Protein AF-A0A963PTK5-F1 (afdb_monomer_lite)

Structure (mmCIF, N/CA/C/O backbone):
data_AF-A0A963PTK5-F1
#
_entry.id   AF-A0A963PTK5-F1
#
loop_
_atom_site.group_PDB
_atom_site.id
_atom_site.type_symbol
_atom_site.label_atom_id
_atom_site.label_alt_id
_atom_site.label_comp_id
_atom_site.label_asym_id
_atom_site.label_entity_id
_atom_site.label_seq_id
_atom_site.pdbx_PDB_ins_code
_atom_site.Cartn_x
_atom_site.Cartn_y
_atom_site.Cartn_z
_atom_site.occupancy
_atom_site.B_iso_or_equiv
_atom_site.auth_seq_id
_atom_site.auth_comp_id
_atom_site.auth_asym_id
_atom_site.auth_atom_id
_atom_site.pdbx_PDB_model_num
ATOM 1 N N . MET A 1 1 ? 15.820 -12.459 -51.150 1.00 39.84 1 MET A N 1
ATOM 2 C CA . MET A 1 1 ? 15.413 -11.124 -50.663 1.00 39.84 1 MET A CA 1
ATOM 3 C C . MET A 1 1 ? 14.041 -11.298 -50.039 1.00 39.84 1 MET A C 1
ATOM 5 O O . MET A 1 1 ? 13.042 -11.161 -50.729 1.00 39.84 1 MET A O 1
ATOM 9 N N . ASP A 1 2 ? 14.008 -11.722 -48.777 1.00 41.31 2 ASP A N 1
ATOM 10 C CA . ASP A 1 2 ? 12.765 -11.918 -48.030 1.00 41.31 2 ASP A CA 1
ATOM 11 C C . ASP A 1 2 ? 12.296 -10.575 -47.476 1.00 41.31 2 ASP A C 1
ATOM 13 O O . ASP A 1 2 ? 12.969 -9.945 -46.658 1.00 41.31 2 ASP A O 1
ATOM 17 N N . SER A 1 3 ? 11.158 -10.104 -47.978 1.00 46.72 3 SER A N 1
ATOM 18 C CA . SER A 1 3 ? 10.505 -8.888 -47.511 1.00 46.72 3 SER A CA 1
ATOM 19 C C . SER A 1 3 ? 9.918 -9.121 -46.119 1.00 46.72 3 SER A C 1
ATOM 21 O O . SER A 1 3 ? 8.890 -9.779 -45.964 1.00 46.72 3 SER A O 1
ATOM 23 N N . ALA A 1 4 ? 10.562 -8.553 -45.100 1.00 48.41 4 ALA A N 1
ATOM 24 C CA . ALA A 1 4 ? 10.026 -8.494 -43.748 1.00 48.41 4 ALA A CA 1
ATOM 25 C C . ALA A 1 4 ? 8.712 -7.691 -43.746 1.00 48.41 4 ALA A C 1
ATOM 27 O O . ALA A 1 4 ? 8.700 -6.486 -44.006 1.00 48.41 4 ALA A O 1
ATOM 28 N N . LYS A 1 5 ? 7.590 -8.367 -43.473 1.00 49.09 5 LYS A N 1
ATOM 29 C CA . LYS A 1 5 ? 6.300 -7.712 -43.225 1.00 49.09 5 LYS A CA 1
ATOM 30 C C . LYS A 1 5 ? 6.400 -6.848 -41.959 1.00 49.09 5 LYS A C 1
ATOM 32 O O . LYS A 1 5 ? 6.908 -7.335 -40.949 1.00 49.09 5 LYS A O 1
ATOM 37 N N . PRO A 1 6 ? 5.874 -5.612 -41.965 1.00 49.88 6 PRO A N 1
ATOM 38 C CA . PRO A 1 6 ? 5.815 -4.795 -40.763 1.00 49.88 6 PRO A CA 1
ATOM 39 C C . PRO A 1 6 ? 4.819 -5.414 -39.772 1.00 49.88 6 PRO A C 1
ATOM 41 O O . PRO A 1 6 ? 3.641 -5.595 -40.085 1.00 49.88 6 PRO A O 1
ATOM 44 N N . VAL A 1 7 ? 5.302 -5.759 -38.577 1.00 53.69 7 VAL A N 1
ATOM 45 C CA . VAL A 1 7 ? 4.462 -6.149 -37.439 1.00 53.69 7 VAL A CA 1
ATOM 46 C C . VAL A 1 7 ? 3.721 -4.897 -36.975 1.00 53.69 7 VAL A C 1
ATOM 48 O O . VAL A 1 7 ? 4.341 -3.920 -36.558 1.00 53.69 7 VAL A O 1
ATOM 51 N N . ALA A 1 8 ? 2.394 -4.897 -37.100 1.00 51.78 8 ALA A N 1
ATOM 52 C CA . ALA A 1 8 ? 1.565 -3.817 -36.580 1.00 51.78 8 ALA A CA 1
ATOM 53 C C . ALA A 1 8 ? 1.704 -3.748 -35.045 1.00 51.78 8 ALA A C 1
ATOM 55 O O . ALA A 1 8 ? 1.752 -4.804 -34.407 1.00 51.78 8 ALA A O 1
ATOM 56 N N . PRO A 1 9 ? 1.738 -2.549 -34.433 1.00 51.28 9 PRO A N 1
ATOM 57 C CA . PRO A 1 9 ? 1.773 -2.433 -32.982 1.00 51.28 9 PRO A CA 1
ATOM 58 C C . PRO A 1 9 ? 0.504 -3.066 -32.402 1.00 51.28 9 PRO A C 1
ATOM 60 O O . PRO A 1 9 ? -0.616 -2.670 -32.742 1.00 51.28 9 PRO A O 1
ATOM 63 N N . SER A 1 10 ? 0.673 -4.075 -31.546 1.00 54.59 10 SER A N 1
ATOM 64 C CA . SER A 1 10 ? -0.423 -4.654 -30.778 1.00 54.59 10 SER A CA 1
ATOM 65 C C . SER A 1 10 ? -1.022 -3.552 -29.911 1.00 54.59 10 SER A C 1
ATOM 67 O O . SER A 1 10 ? -0.361 -3.047 -29.008 1.00 54.59 10 SER A O 1
ATOM 69 N N . LYS A 1 11 ? -2.264 -3.147 -30.193 1.00 48.88 11 LYS A N 1
ATOM 70 C CA . LYS A 1 11 ? -3.010 -2.252 -29.307 1.00 48.88 11 LYS A CA 1
ATOM 71 C C . LYS A 1 11 ? -3.183 -2.968 -27.971 1.00 48.88 11 LYS A C 1
ATOM 73 O O . LYS A 1 11 ? -4.008 -3.877 -27.878 1.00 48.88 11 LYS A O 1
ATOM 78 N N . SER A 1 12 ? -2.401 -2.586 -26.964 1.00 57.53 12 SER A N 1
ATOM 79 C CA . SER A 1 12 ? -2.606 -3.057 -25.598 1.00 57.53 12 SER A CA 1
ATOM 80 C C . SER A 1 12 ? -4.054 -2.727 -25.216 1.00 57.53 12 SER A C 1
ATOM 82 O O . SER A 1 12 ? -4.488 -1.587 -25.419 1.00 57.53 12 SER A O 1
ATOM 84 N N . PRO A 1 13 ? -4.855 -3.709 -24.764 1.00 58.84 13 PRO A N 1
ATOM 85 C CA . PRO A 1 13 ? -6.244 -3.455 -24.418 1.00 58.84 13 PRO A CA 1
ATOM 86 C C . PRO A 1 13 ? -6.271 -2.389 -23.326 1.00 58.84 13 PRO A C 1
ATOM 88 O O . PRO A 1 13 ? -5.589 -2.522 -22.312 1.00 58.84 13 PRO A O 1
ATOM 91 N N . PHE A 1 14 ? -7.028 -1.318 -23.551 1.00 59.00 14 PHE A N 1
ATOM 92 C CA . PHE A 1 14 ? -7.229 -0.268 -22.562 1.00 59.00 14 PHE A CA 1
ATOM 93 C C . PHE A 1 14 ? -7.896 -0.887 -21.328 1.00 59.00 14 PHE A C 1
ATOM 95 O O . PHE A 1 14 ? -9.066 -1.271 -21.367 1.00 59.00 14 PHE A O 1
ATOM 102 N N . ARG A 1 15 ? -7.122 -1.064 -20.255 1.00 65.25 15 ARG A N 1
ATOM 103 C CA . ARG A 1 15 ? -7.578 -1.673 -19.004 1.00 65.25 15 ARG A CA 1
ATOM 104 C C . ARG A 1 15 ? -7.971 -0.568 -18.041 1.00 65.25 15 ARG A C 1
ATOM 106 O O . ARG A 1 15 ? -7.119 0.095 -17.464 1.00 65.25 15 ARG A O 1
ATOM 113 N N . LEU A 1 16 ? -9.276 -0.360 -17.894 1.00 72.69 16 LEU A N 1
ATOM 114 C CA . LEU A 1 16 ? -9.812 0.575 -16.911 1.00 72.69 16 LEU A CA 1
ATOM 115 C C . LEU A 1 16 ? -9.586 0.017 -15.498 1.00 72.69 16 LEU A C 1
ATOM 117 O O . LEU A 1 16 ? -9.914 -1.152 -15.268 1.00 72.69 16 LEU A O 1
ATOM 121 N N . PRO A 1 17 ? -9.038 0.801 -14.556 1.00 73.69 17 PRO A N 1
ATOM 122 C CA . PRO A 1 17 ? -9.008 0.422 -13.149 1.00 73.69 17 PRO A CA 1
ATOM 123 C C . PRO A 1 17 ? -10.421 0.148 -12.623 1.00 73.69 17 PRO A C 1
ATOM 125 O O . PRO A 1 17 ? -11.379 0.829 -12.996 1.00 73.69 17 PRO A O 1
ATOM 128 N N . VAL A 1 18 ? -10.557 -0.843 -11.744 1.00 79.88 18 VAL A N 1
ATOM 129 C CA . VAL A 1 18 ? -11.827 -1.160 -11.087 1.00 79.88 18 VAL A CA 1
ATOM 130 C C . VAL A 1 18 ? -11.925 -0.324 -9.821 1.00 79.88 18 VAL A C 1
ATOM 132 O O . VAL A 1 18 ? -11.174 -0.541 -8.870 1.00 79.88 18 VAL A O 1
ATOM 135 N N . ALA A 1 19 ? -12.858 0.624 -9.815 1.00 83.38 19 ALA A N 1
ATOM 136 C CA . ALA A 1 19 ? -13.206 1.416 -8.647 1.00 83.38 19 ALA A CA 1
ATOM 137 C C . ALA A 1 19 ? -14.468 0.847 -7.992 1.00 83.38 19 ALA A C 1
ATOM 139 O O . ALA A 1 19 ? -15.485 0.654 -8.659 1.00 83.38 19 ALA A O 1
ATOM 140 N N . GLN A 1 20 ? -14.418 0.595 -6.686 1.00 82.75 20 GLN A N 1
ATOM 141 C CA . GLN A 1 20 ? -15.577 0.112 -5.940 1.00 82.75 20 GLN A CA 1
ATOM 142 C C . GLN A 1 20 ? -15.618 0.661 -4.514 1.00 82.75 20 GLN A C 1
ATOM 144 O O . GLN A 1 20 ? -14.590 0.903 -3.878 1.00 82.75 20 GLN A O 1
ATOM 149 N N . MET A 1 21 ? -16.838 0.828 -4.004 1.00 87.44 21 MET A N 1
ATOM 150 C CA . MET A 1 21 ? -17.089 1.092 -2.591 1.00 87.44 21 MET A CA 1
ATOM 151 C C . MET A 1 21 ? -17.211 -0.239 -1.862 1.00 87.44 21 MET A C 1
ATOM 153 O O . MET A 1 21 ? -18.143 -1.001 -2.106 1.00 87.44 21 MET A O 1
ATOM 157 N N . ARG A 1 22 ? -16.277 -0.515 -0.952 1.00 85.69 22 ARG A N 1
ATOM 158 C CA . ARG A 1 22 ? -16.269 -1.743 -0.159 1.00 85.69 22 ARG A CA 1
ATOM 159 C C . ARG A 1 22 ? -16.677 -1.468 1.275 1.00 85.69 22 ARG A C 1
ATOM 161 O O . ARG A 1 22 ? -16.139 -0.570 1.919 1.00 85.69 22 ARG A O 1
ATOM 168 N N . GLN A 1 23 ? -17.572 -2.295 1.798 1.00 89.81 23 GLN A N 1
ATOM 169 C CA . GLN A 1 23 ? -17.881 -2.314 3.218 1.00 89.81 23 GLN A CA 1
ATOM 170 C C . GLN A 1 23 ? -16.818 -3.132 3.970 1.00 89.81 23 GLN A C 1
ATOM 172 O O . GLN A 1 23 ? -16.673 -4.327 3.732 1.00 89.81 23 GLN A O 1
ATOM 177 N N . VAL A 1 24 ? -16.057 -2.487 4.858 1.00 91.62 24 VAL A N 1
ATOM 178 C CA . VAL A 1 24 ? -14.962 -3.125 5.618 1.00 91.62 24 VAL A CA 1
ATOM 179 C C . VAL A 1 24 ? -15.386 -3.611 7.007 1.00 91.62 24 VAL A C 1
ATOM 181 O O . VAL A 1 24 ? -14.691 -4.423 7.607 1.00 91.62 24 VAL A O 1
ATOM 184 N N . PHE A 1 25 ? -16.521 -3.134 7.525 1.00 94.00 25 PHE A N 1
ATOM 185 C CA . PHE A 1 25 ? -17.139 -3.630 8.757 1.00 94.00 25 PHE A CA 1
ATOM 186 C C . PHE A 1 25 ? -18.652 -3.368 8.758 1.00 94.00 25 PHE A C 1
ATOM 188 O O . PHE A 1 25 ? -19.165 -2.562 7.981 1.00 94.00 25 PHE A O 1
ATOM 195 N N . GLU A 1 26 ? -19.387 -4.013 9.661 1.00 96.56 26 GLU A N 1
ATOM 196 C CA . GLU A 1 26 ? -20.808 -3.734 9.893 1.00 96.56 26 GLU A CA 1
ATOM 197 C C . GLU A 1 26 ? -20.998 -2.727 11.042 1.00 96.56 26 GLU A C 1
ATOM 199 O O . GLU A 1 26 ? -20.653 -3.049 12.183 1.00 96.56 26 GLU A O 1
ATOM 204 N N . PRO A 1 27 ? -21.565 -1.525 10.799 1.00 96.69 27 PRO A N 1
ATOM 205 C CA . PRO A 1 27 ? -21.737 -0.508 11.843 1.00 96.69 27 PRO A CA 1
ATOM 206 C C . PRO A 1 27 ? -22.538 -1.002 13.044 1.00 96.69 27 PRO A C 1
ATOM 208 O O . PRO A 1 27 ? -22.182 -0.717 14.181 1.00 96.69 27 PRO A O 1
ATOM 211 N N . GLN A 1 28 ? -23.584 -1.797 12.801 1.00 96.75 28 GLN A N 1
ATOM 212 C CA . GLN A 1 28 ? -24.433 -2.331 13.866 1.00 96.75 28 GLN A CA 1
ATOM 213 C C . GLN A 1 28 ? -23.667 -3.284 14.788 1.00 96.75 28 GLN A C 1
ATOM 215 O O . GLN A 1 28 ? -23.875 -3.264 15.999 1.00 96.75 28 GLN A O 1
ATOM 220 N N . GLN A 1 29 ? -22.757 -4.096 14.242 1.00 97.06 29 GLN A N 1
ATOM 221 C CA . GLN A 1 29 ? -21.918 -4.971 15.060 1.00 97.06 29 GLN A CA 1
ATOM 222 C C . GLN A 1 29 ? -20.936 -4.164 15.914 1.00 97.06 29 GLN A C 1
ATOM 224 O O . GLN A 1 29 ? -20.725 -4.499 17.077 1.00 97.06 29 GLN A O 1
ATOM 229 N N . VAL A 1 30 ? -20.353 -3.097 15.358 1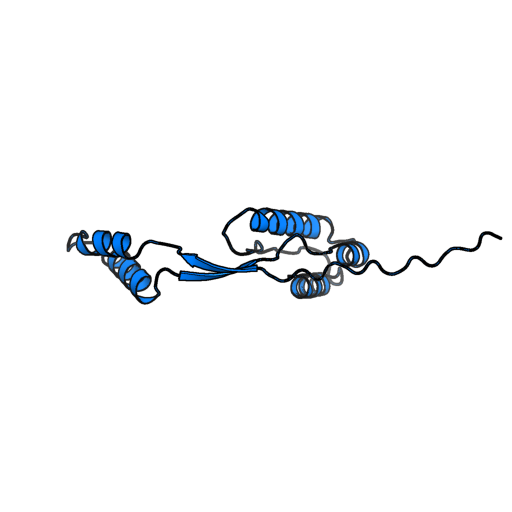.00 96.88 30 VAL A N 1
ATOM 230 C CA . VAL A 1 30 ? -19.434 -2.211 16.091 1.00 96.88 30 VAL A CA 1
ATOM 231 C C . VAL A 1 30 ? -20.172 -1.449 17.190 1.00 96.88 30 VAL A C 1
ATOM 233 O O . VAL A 1 30 ? -19.685 -1.413 18.314 1.00 96.88 30 VAL A O 1
ATOM 236 N N . GLN A 1 31 ? -21.366 -0.924 16.904 1.00 96.44 31 GLN A N 1
ATOM 237 C CA . GLN A 1 31 ? -22.197 -0.235 17.893 1.00 96.44 31 GLN A CA 1
ATOM 238 C C . GLN A 1 31 ? -22.567 -1.162 19.056 1.00 96.44 31 GLN A C 1
ATOM 240 O O . GLN A 1 31 ? -22.305 -0.832 20.204 1.00 96.44 31 GLN A O 1
ATOM 245 N N . ARG A 1 32 ? -23.063 -2.373 18.768 1.00 96.38 32 ARG A N 1
ATOM 246 C CA . ARG A 1 32 ? -23.384 -3.364 19.812 1.00 96.38 32 ARG A CA 1
ATOM 247 C C . ARG A 1 32 ? -22.174 -3.708 20.680 1.00 96.38 32 ARG A C 1
ATOM 249 O O . ARG A 1 32 ? -22.306 -3.845 21.891 1.00 96.38 32 ARG A O 1
ATOM 256 N N . LYS A 1 33 ? -20.993 -3.856 20.067 1.00 94.50 33 LYS A N 1
ATOM 257 C CA . LYS A 1 33 ? -19.745 -4.112 20.800 1.00 94.50 33 LYS A CA 1
ATOM 258 C C . LYS A 1 33 ? -19.338 -2.919 21.662 1.00 94.50 33 LYS A C 1
ATOM 260 O O . LYS A 1 33 ? -18.869 -3.143 22.767 1.00 94.50 33 LYS A O 1
ATOM 265 N N . LEU A 1 34 ? -19.519 -1.691 21.176 1.00 94.69 34 LEU A N 1
ATOM 266 C CA . LEU A 1 34 ? -19.248 -0.457 21.914 1.00 94.69 34 LEU A CA 1
ATOM 267 C C . LEU A 1 34 ? -20.175 -0.303 23.127 1.00 94.69 34 LEU A C 1
ATOM 269 O O . LEU A 1 34 ? -19.692 -0.014 24.219 1.00 94.69 34 LEU A O 1
ATOM 273 N N . ASP A 1 35 ? -21.472 -0.551 22.948 1.00 93.31 35 ASP A N 1
ATOM 274 C CA . ASP A 1 35 ? -22.476 -0.467 24.017 1.00 93.31 35 ASP A CA 1
ATOM 275 C C . ASP A 1 35 ? -22.259 -1.545 25.090 1.00 93.31 35 ASP A C 1
ATOM 277 O O . ASP A 1 35 ? -22.522 -1.322 26.268 1.00 93.31 35 ASP A O 1
ATOM 281 N N . GLY A 1 36 ? -21.741 -2.710 24.688 1.00 91.50 36 GLY A N 1
ATOM 282 C CA . GLY A 1 36 ? -21.403 -3.816 25.583 1.00 91.50 36 GLY A CA 1
ATOM 283 C C . GLY A 1 36 ? -20.058 -3.685 26.308 1.00 91.50 36 GLY A C 1
ATOM 284 O O . GLY A 1 36 ? -19.711 -4.581 27.078 1.00 91.50 36 GLY A O 1
ATOM 285 N N . LEU A 1 37 ? -19.273 -2.623 26.073 1.00 90.31 37 LEU A N 1
ATOM 286 C CA . LEU A 1 37 ? -18.008 -2.418 26.785 1.00 90.31 37 LEU A CA 1
ATOM 287 C C . LEU A 1 37 ? -18.264 -1.997 28.234 1.00 90.31 37 LEU A C 1
ATOM 289 O O . LEU A 1 37 ? -18.886 -0.963 28.489 1.00 90.31 37 LEU A O 1
ATOM 293 N N . ALA A 1 38 ? -17.690 -2.754 29.174 1.00 84.75 38 ALA A N 1
ATOM 294 C CA . ALA A 1 38 ? -17.651 -2.379 30.582 1.00 84.75 38 ALA A CA 1
ATOM 295 C C . ALA A 1 38 ? -17.018 -0.985 30.771 1.00 84.75 38 ALA A C 1
ATOM 297 O O . ALA A 1 38 ? -16.164 -0.554 29.990 1.00 84.75 38 ALA A O 1
ATOM 298 N N . GLU A 1 39 ? -17.436 -0.276 31.821 1.00 72.31 39 GLU A N 1
ATOM 299 C CA . GLU A 1 39 ? -16.969 1.088 32.112 1.00 72.31 39 GLU A CA 1
ATOM 300 C C . GLU A 1 39 ? -15.485 1.171 32.490 1.00 72.31 39 GLU A C 1
ATOM 302 O O . GLU A 1 39 ? -14.915 2.255 32.447 1.00 72.31 39 GLU A O 1
ATOM 307 N N . ARG A 1 40 ? -14.842 0.054 32.851 1.00 70.81 40 ARG A N 1
ATOM 308 C CA . ARG A 1 40 ? -13.446 0.045 33.304 1.00 70.81 40 ARG A CA 1
ATOM 309 C C . ARG A 1 40 ? -12.509 -0.576 32.266 1.00 70.81 40 ARG A C 1
ATOM 311 O O . ARG A 1 40 ? -12.779 -1.656 31.749 1.00 70.81 40 ARG A O 1
ATOM 318 N N . ASP A 1 41 ? -11.412 0.137 32.012 1.00 66.38 41 ASP A N 1
ATOM 319 C CA . ASP A 1 41 ? -10.172 -0.297 31.347 1.00 66.38 41 ASP A CA 1
ATOM 320 C C . ASP A 1 41 ? -10.186 -0.548 29.824 1.00 66.38 41 ASP A C 1
ATOM 322 O O . ASP A 1 41 ? -9.233 -1.110 29.285 1.00 66.38 41 ASP A O 1
ATOM 326 N N . TYR A 1 42 ? -11.192 -0.059 29.086 1.00 87.19 42 TYR A N 1
ATOM 327 C CA . TYR A 1 42 ? -11.245 -0.176 27.613 1.00 87.19 42 TYR A CA 1
ATOM 328 C C . TYR A 1 42 ? -11.275 1.161 26.860 1.00 87.19 42 TYR A C 1
ATOM 330 O O . TYR A 1 42 ? -11.806 1.228 25.750 1.00 87.19 42 TYR A O 1
ATOM 338 N N . ASP A 1 43 ? -10.700 2.229 27.413 1.00 89.19 43 ASP A N 1
ATOM 339 C CA . ASP A 1 43 ? -10.749 3.569 26.800 1.00 89.19 43 ASP A CA 1
ATOM 340 C C . ASP A 1 43 ? -10.183 3.598 25.373 1.00 89.19 43 ASP A C 1
ATOM 342 O O . ASP A 1 43 ? -10.771 4.188 24.466 1.00 89.19 43 ASP A O 1
ATOM 346 N N . THR A 1 44 ? -9.082 2.886 25.130 1.00 92.38 44 THR A N 1
ATOM 347 C CA . THR A 1 44 ? -8.460 2.774 23.801 1.00 92.38 44 THR A CA 1
ATOM 348 C C . THR A 1 44 ? -9.345 2.041 22.794 1.00 92.38 44 THR A C 1
ATOM 350 O O . THR A 1 44 ? -9.445 2.453 21.633 1.00 92.38 44 THR A O 1
ATOM 353 N N . LEU A 1 45 ? -10.011 0.966 23.217 1.00 93.75 45 LEU A N 1
ATOM 354 C CA . LEU A 1 45 ? -10.918 0.196 22.367 1.00 93.75 45 LEU A CA 1
ATOM 355 C C . LEU A 1 45 ? -12.209 0.976 22.092 1.00 93.75 45 LEU A C 1
ATOM 357 O O . LEU A 1 45 ? -12.640 1.053 20.941 1.00 93.75 45 LEU A O 1
ATOM 361 N N . ARG A 1 46 ? -12.764 1.633 23.116 1.00 94.69 46 ARG A N 1
ATOM 362 C CA . ARG A 1 46 ? -13.922 2.531 23.015 1.00 94.69 46 ARG A CA 1
ATOM 363 C C . ARG A 1 46 ? -13.654 3.651 22.008 1.00 94.69 46 ARG A C 1
ATOM 365 O O . ARG A 1 46 ? -14.413 3.800 21.051 1.00 94.69 46 ARG A O 1
ATOM 372 N N . ALA A 1 47 ? -12.523 4.344 22.147 1.00 94.94 47 ALA A N 1
ATOM 373 C CA . ALA A 1 47 ? -12.089 5.384 21.214 1.00 94.94 47 ALA A CA 1
ATOM 374 C C . ALA A 1 47 ? -11.853 4.843 19.793 1.00 94.94 47 ALA A C 1
ATOM 376 O O . ALA A 1 47 ? -12.009 5.555 18.801 1.00 94.94 47 ALA A O 1
ATOM 377 N N . THR A 1 48 ? -11.459 3.577 19.654 1.00 96.19 48 THR A N 1
ATOM 378 C CA . THR A 1 48 ? -11.289 2.941 18.341 1.00 96.19 48 THR A CA 1
ATOM 379 C C . THR A 1 48 ? -12.635 2.651 17.681 1.00 96.19 48 THR A C 1
ATOM 381 O O . THR A 1 48 ? -12.812 3.021 16.523 1.00 96.19 48 THR A O 1
ATOM 384 N N . TYR A 1 49 ? -13.608 2.081 18.398 1.00 96.25 49 TYR A N 1
ATOM 385 C CA . TYR A 1 49 ? -14.957 1.854 17.864 1.00 96.25 49 TYR A CA 1
ATOM 386 C C . TYR A 1 49 ? -15.691 3.153 17.533 1.00 96.25 49 TYR A C 1
ATOM 388 O O . TYR A 1 49 ? -16.307 3.236 16.473 1.00 96.25 49 TYR A O 1
ATOM 396 N N . GLN A 1 50 ? -15.562 4.187 18.368 1.00 95.94 50 GLN A N 1
ATOM 397 C CA . GLN A 1 50 ? -16.100 5.518 18.066 1.00 95.94 50 GLN A CA 1
ATOM 398 C C . GLN A 1 50 ? -15.518 6.062 16.756 1.00 95.94 50 GLN A C 1
ATOM 400 O O . GLN A 1 50 ? -16.270 6.364 15.832 1.00 95.94 50 GLN A O 1
ATOM 405 N N . ARG A 1 51 ? -14.186 6.046 16.601 1.00 97.06 51 ARG A N 1
ATOM 406 C CA . ARG A 1 51 ? -13.527 6.463 15.349 1.00 97.06 51 ARG A CA 1
ATOM 407 C C . ARG A 1 51 ? -13.925 5.616 14.143 1.00 97.06 51 ARG A C 1
ATOM 409 O O . ARG A 1 51 ? -13.964 6.130 13.027 1.00 97.06 51 ARG A O 1
ATOM 416 N N . MET A 1 52 ? -14.174 4.317 14.325 1.00 96.88 52 MET A N 1
ATOM 417 C CA . MET A 1 52 ? -14.679 3.462 13.248 1.00 96.88 52 MET A CA 1
ATOM 418 C C . MET A 1 52 ? -16.055 3.942 12.787 1.00 96.88 52 MET A C 1
ATOM 420 O O . MET A 1 52 ? -16.240 4.143 11.589 1.00 96.88 52 MET A O 1
ATOM 424 N N . LEU A 1 53 ? -16.986 4.168 13.718 1.00 96.62 53 LEU A N 1
ATOM 425 C CA . LEU A 1 53 ? -18.343 4.630 13.421 1.00 96.62 53 LEU A CA 1
ATOM 426 C C . LE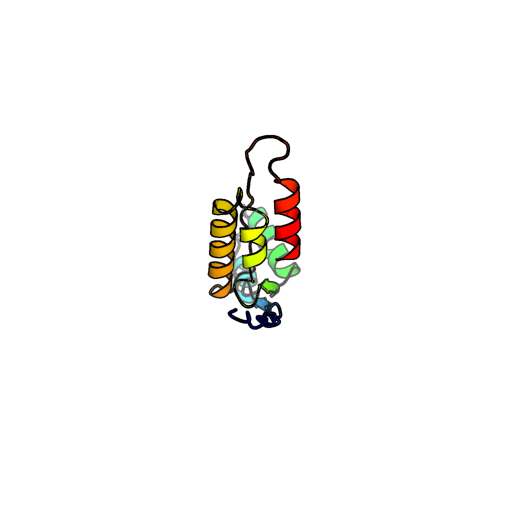U A 1 53 ? -18.348 6.024 12.780 1.00 96.62 53 LEU A C 1
ATOM 428 O O . LEU A 1 53 ? -19.001 6.205 11.756 1.00 96.62 53 LEU A O 1
ATOM 432 N N . GLU A 1 54 ? -17.558 6.962 13.307 1.00 96.69 54 GLU A N 1
ATOM 433 C CA . GLU A 1 54 ? -17.384 8.314 12.750 1.00 96.69 54 GLU A CA 1
ATOM 434 C C . GLU A 1 54 ? -16.849 8.289 11.312 1.00 96.69 54 GLU A C 1
ATOM 436 O O . GLU A 1 54 ? -17.345 9.002 10.444 1.00 96.69 54 GLU A O 1
ATOM 441 N N . ARG A 1 55 ? -15.850 7.439 11.032 1.00 96.00 55 ARG A N 1
ATOM 442 C CA . ARG A 1 55 ? -15.287 7.272 9.680 1.00 96.00 55 ARG A CA 1
ATOM 443 C C . ARG A 1 55 ? -16.202 6.505 8.726 1.00 96.00 55 ARG A C 1
ATOM 445 O O . ARG A 1 55 ? -15.934 6.476 7.526 1.00 96.00 55 ARG A O 1
ATOM 452 N N . GLY A 1 56 ? -17.224 5.832 9.244 1.00 95.50 56 GLY A N 1
ATOM 453 C CA . GLY A 1 56 ? -18.127 4.990 8.474 1.00 95.50 56 GLY A CA 1
ATOM 454 C C . GLY A 1 56 ? -17.492 3.688 7.952 1.00 95.50 56 GLY A C 1
ATOM 455 O O . GLY A 1 56 ? -16.267 3.509 7.969 1.00 95.50 56 GLY A O 1
ATOM 456 N N . PRO A 1 57 ? -18.328 2.749 7.473 1.00 95.19 57 PRO A N 1
ATOM 457 C CA . PRO A 1 57 ? -17.914 1.393 7.114 1.00 95.19 57 PRO A CA 1
ATOM 458 C C . PRO A 1 57 ? -17.395 1.240 5.689 1.00 95.19 57 PRO A C 1
ATOM 460 O O . PRO A 1 57 ? -16.885 0.177 5.348 1.00 95.19 57 PRO A O 1
ATOM 463 N N . GLN A 1 58 ? -17.555 2.251 4.839 1.00 93.75 58 GLN A N 1
ATOM 464 C CA . GLN A 1 58 ? -17.217 2.147 3.426 1.00 93.75 58 GLN A CA 1
ATOM 465 C C . GLN A 1 58 ? -15.818 2.691 3.148 1.00 93.75 58 GLN A C 1
ATOM 467 O O . GLN A 1 58 ? -15.413 3.723 3.687 1.00 93.75 58 GLN A O 1
ATOM 472 N N . ARG A 1 59 ? -15.071 2.002 2.291 1.00 89.75 59 ARG A N 1
ATOM 473 C CA . ARG A 1 59 ? -13.783 2.452 1.765 1.00 89.75 59 ARG A CA 1
ATOM 474 C C . ARG A 1 59 ? -13.836 2.428 0.249 1.00 89.75 59 ARG A C 1
ATOM 476 O O . A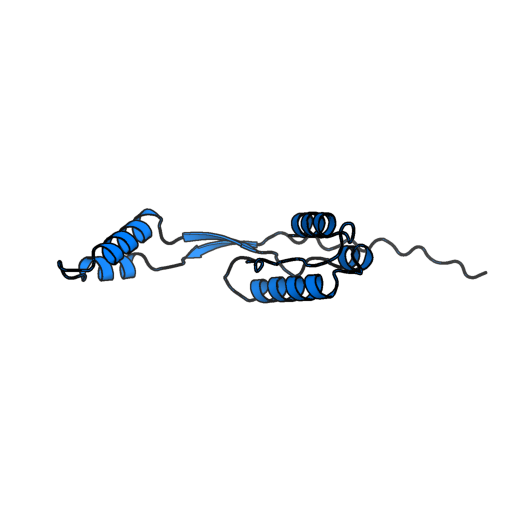RG A 1 59 ? -14.247 1.432 -0.342 1.00 89.75 59 ARG A O 1
ATOM 483 N N . PHE A 1 60 ? -13.414 3.531 -0.353 1.00 86.88 60 PHE A N 1
ATOM 484 C CA . PHE A 1 60 ? -13.169 3.590 -1.782 1.00 86.88 60 PHE A CA 1
ATOM 485 C C . PHE A 1 60 ? -11.856 2.869 -2.069 1.00 86.88 60 PHE A C 1
ATOM 487 O O . PHE A 1 60 ? -10.831 3.190 -1.465 1.00 86.88 60 PHE A O 1
ATOM 494 N N . GLN A 1 61 ? -11.899 1.876 -2.948 1.00 81.75 61 GLN A N 1
ATOM 495 C CA . GLN A 1 61 ? -10.720 1.132 -3.369 1.00 81.75 61 GLN A CA 1
ATOM 496 C C . GLN A 1 61 ? -10.649 1.122 -4.889 1.00 81.75 61 GLN A C 1
ATOM 498 O O . GLN A 1 61 ? -11.663 0.951 -5.570 1.00 81.75 61 GLN A O 1
ATOM 503 N N . VAL A 1 62 ? -9.430 1.295 -5.396 1.00 80.62 62 VAL A N 1
ATOM 504 C CA . VAL A 1 62 ? -9.095 1.137 -6.808 1.00 80.62 62 VAL A CA 1
ATOM 505 C C . VAL A 1 62 ? -8.084 0.011 -6.907 1.00 80.62 62 VAL A C 1
ATOM 507 O O . VAL A 1 62 ? -7.099 -0.012 -6.168 1.00 80.62 62 VAL A O 1
ATOM 510 N N . LYS A 1 63 ? -8.333 -0.927 -7.815 1.00 80.00 63 LYS A N 1
ATOM 511 C CA . LYS A 1 63 ? -7.351 -1.938 -8.201 1.00 80.00 63 LYS A CA 1
ATOM 512 C C . LYS A 1 63 ? -7.226 -1.991 -9.722 1.00 80.00 63 LYS A C 1
ATOM 514 O O . LYS A 1 63 ? -8.187 -1.643 -10.419 1.00 80.00 63 LYS A O 1
ATOM 519 N N . PRO A 1 64 ? -6.078 -2.427 -10.264 1.00 75.50 64 PRO A N 1
ATOM 520 C CA . PRO A 1 64 ? -5.979 -2.710 -11.690 1.00 75.50 64 PRO A CA 1
ATOM 521 C C . PRO A 1 64 ? -7.055 -3.736 -12.081 1.00 75.50 64 PRO A C 1
ATOM 523 O O . PRO A 1 64 ? -7.448 -4.546 -11.247 1.00 75.50 64 PRO A O 1
ATOM 526 N N . SER A 1 65 ? -7.532 -3.737 -13.325 1.00 76.50 65 SER A N 1
ATOM 527 C CA . SER A 1 65 ? -8.438 -4.788 -13.841 1.00 76.50 65 SER A CA 1
ATOM 528 C C . SER A 1 65 ? -7.706 -6.049 -14.319 1.00 76.50 65 SER A C 1
ATOM 530 O O . SER A 1 65 ? -8.314 -6.980 -14.842 1.00 76.50 65 SER A O 1
ATOM 532 N N . GLY A 1 66 ? -6.381 -6.065 -14.190 1.00 80.06 66 GLY A N 1
ATOM 533 C CA . GLY A 1 66 ? -5.524 -7.204 -14.468 1.00 80.06 66 GLY A CA 1
ATOM 534 C C . GLY A 1 66 ? -4.057 -6.804 -14.355 1.00 80.06 66 GLY A C 1
ATOM 535 O O . GLY A 1 66 ? -3.739 -5.633 -14.157 1.00 80.06 66 GLY A O 1
ATOM 536 N N . ILE A 1 67 ? -3.157 -7.765 -14.557 1.00 83.94 67 ILE A N 1
ATOM 537 C CA . ILE A 1 67 ? -1.721 -7.473 -14.670 1.00 83.94 67 ILE A CA 1
ATOM 538 C C . ILE A 1 67 ? -1.503 -6.525 -15.868 1.00 83.94 67 ILE A C 1
ATOM 540 O O . ILE A 1 67 ? -1.933 -6.885 -16.973 1.00 83.94 67 ILE A O 1
ATOM 544 N N . PRO A 1 68 ? -0.893 -5.339 -15.678 1.00 83.94 68 PRO A N 1
ATOM 545 C CA . PRO A 1 68 ? -0.607 -4.411 -16.768 1.00 83.94 68 PRO A CA 1
ATOM 546 C C . PRO A 1 68 ? 0.460 -4.982 -17.715 1.00 83.94 68 PRO A C 1
ATOM 548 O O . PRO A 1 68 ? 1.145 -5.956 -17.393 1.00 83.94 68 PRO A O 1
ATOM 551 N N . ASP A 1 69 ? 0.592 -4.399 -18.906 1.00 87.19 69 ASP A N 1
ATOM 552 C CA . ASP A 1 69 ? 1.627 -4.813 -19.855 1.00 87.19 69 ASP A CA 1
ATOM 553 C C . ASP A 1 69 ? 3.016 -4.411 -19.337 1.00 87.19 69 ASP A C 1
ATOM 555 O O . ASP A 1 69 ? 3.362 -3.235 -19.273 1.00 87.19 69 ASP A O 1
ATOM 559 N N . MET A 1 70 ? 3.798 -5.411 -18.939 1.00 89.00 70 MET A N 1
ATOM 560 C CA . MET A 1 70 ? 5.129 -5.238 -18.356 1.00 89.00 70 MET A CA 1
ATOM 561 C C . MET A 1 70 ? 6.253 -5.353 -19.396 1.00 89.00 70 MET A C 1
ATOM 563 O O . MET A 1 70 ? 7.418 -5.180 -19.040 1.00 89.00 70 MET A O 1
ATOM 567 N N . GLY A 1 71 ? 5.952 -5.685 -20.659 1.00 89.25 71 GLY A N 1
ATOM 568 C CA . GLY A 1 71 ? 6.968 -6.058 -21.652 1.00 89.25 71 GLY A CA 1
ATOM 569 C C . GLY A 1 71 ? 8.040 -4.984 -21.859 1.00 89.25 71 GLY A C 1
ATOM 570 O O . GLY A 1 71 ? 9.235 -5.285 -21.856 1.00 89.25 71 GLY A O 1
ATOM 571 N N . GLU A 1 72 ? 7.625 -3.719 -21.950 1.00 88.50 72 GLU A N 1
ATOM 572 C CA . GLU A 1 72 ? 8.544 -2.583 -22.070 1.00 88.50 72 GLU A CA 1
ATOM 573 C C . GLU A 1 72 ? 9.417 -2.407 -20.816 1.00 88.50 72 GLU A C 1
ATOM 575 O O . GLU A 1 72 ? 10.610 -2.121 -20.931 1.00 88.50 72 GLU A O 1
ATOM 580 N N . LEU A 1 73 ? 8.871 -2.629 -19.613 1.00 89.88 73 LEU A N 1
ATOM 581 C CA . LEU A 1 73 ? 9.644 -2.547 -18.369 1.00 89.88 73 LEU A CA 1
ATOM 582 C C . LEU A 1 73 ? 10.732 -3.625 -18.327 1.00 89.88 73 LEU A C 1
ATOM 584 O O . LEU A 1 73 ? 11.883 -3.298 -18.046 1.00 89.88 73 LEU A O 1
ATOM 588 N N . TYR A 1 74 ? 10.416 -4.879 -18.671 1.00 92.69 74 TYR A N 1
ATOM 589 C CA . TYR A 1 74 ? 11.431 -5.942 -18.734 1.00 92.69 74 TYR A CA 1
ATOM 590 C C . TYR A 1 74 ? 12.519 -5.635 -19.773 1.00 92.69 74 TYR A C 1
ATOM 592 O O . TYR A 1 74 ? 13.696 -5.887 -19.515 1.00 92.69 74 TYR A O 1
ATOM 600 N N . ALA A 1 75 ? 12.161 -5.065 -20.927 1.00 91.44 75 ALA A N 1
ATOM 601 C CA . ALA A 1 75 ? 13.132 -4.712 -21.963 1.00 91.44 75 ALA A CA 1
ATOM 602 C C . ALA A 1 75 ? 14.041 -3.536 -21.557 1.00 91.44 75 ALA A C 1
ATOM 604 O O . ALA A 1 75 ? 15.231 -3.533 -21.866 1.00 91.44 75 ALA A O 1
ATOM 605 N N . THR A 1 76 ? 13.492 -2.536 -20.862 1.00 89.56 76 THR A N 1
ATOM 606 C CA . TH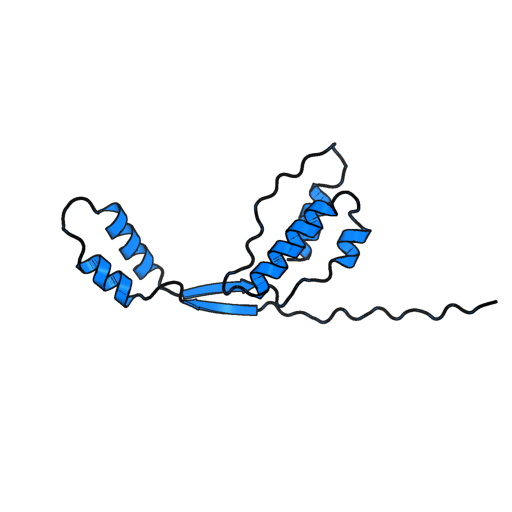R A 1 76 ? 14.207 -1.296 -20.509 1.00 89.56 76 THR A CA 1
ATOM 607 C C . THR A 1 76 ? 14.941 -1.361 -19.166 1.00 89.56 76 THR A C 1
ATOM 609 O O . THR A 1 76 ? 15.813 -0.529 -18.909 1.00 89.56 76 THR A O 1
ATOM 612 N N . LEU A 1 77 ? 14.624 -2.339 -18.309 1.00 91.94 77 LEU A N 1
ATOM 613 C CA . LEU A 1 77 ? 15.162 -2.479 -16.950 1.00 91.94 77 LEU A CA 1
ATOM 614 C C . LEU A 1 77 ? 15.708 -3.903 -16.691 1.00 91.94 77 LEU A C 1
ATOM 616 O O . LEU A 1 77 ? 15.222 -4.591 -15.790 1.00 91.94 77 LEU A O 1
ATOM 620 N N . PRO A 1 78 ? 16.746 -4.360 -17.420 1.00 90.38 78 PRO A N 1
ATOM 621 C CA . PRO A 1 78 ? 17.247 -5.737 -17.317 1.00 90.38 78 PRO A CA 1
ATOM 622 C C . PRO A 1 78 ? 17.762 -6.112 -15.918 1.00 90.38 78 PRO A C 1
ATOM 624 O O . PRO A 1 78 ? 17.641 -7.255 -15.499 1.00 90.38 78 PRO A O 1
ATOM 627 N N . ASN A 1 79 ? 18.273 -5.143 -15.152 1.00 91.94 79 ASN A N 1
ATOM 628 C CA . ASN A 1 79 ? 18.785 -5.372 -13.793 1.00 91.94 79 ASN A CA 1
ATOM 629 C C . ASN A 1 79 ? 17.684 -5.526 -12.727 1.00 91.94 79 ASN A C 1
ATOM 631 O O . ASN A 1 79 ? 18.001 -5.715 -11.558 1.00 91.94 79 ASN A O 1
ATOM 635 N N . PHE A 1 80 ? 16.409 -5.376 -13.098 1.00 93.94 80 PHE A N 1
ATOM 636 C CA . PHE A 1 80 ? 15.285 -5.339 -12.157 1.00 93.94 80 PHE A CA 1
ATOM 637 C C . PHE A 1 80 ? 14.256 -6.444 -12.409 1.00 93.94 80 PHE A C 1
ATOM 639 O O . PHE A 1 80 ? 13.160 -6.371 -11.866 1.00 93.94 80 PHE A O 1
ATOM 646 N N . HIS A 1 81 ? 14.584 -7.464 -13.210 1.00 93.81 81 HIS A N 1
ATOM 647 C CA . HIS A 1 81 ? 13.652 -8.552 -13.540 1.00 93.81 81 HIS A CA 1
ATOM 648 C C . HIS A 1 81 ? 13.094 -9.251 -12.299 1.00 93.81 81 HIS A C 1
ATOM 650 O O . HIS A 1 81 ? 11.882 -9.395 -12.204 1.00 93.81 81 HIS A O 1
ATOM 656 N N . GLU A 1 82 ? 13.935 -9.576 -11.314 1.00 91.38 82 GLU A N 1
ATOM 657 C CA . GLU A 1 82 ? 13.482 -10.208 -10.062 1.00 91.38 82 GLU A CA 1
ATOM 658 C C . GLU A 1 82 ? 12.468 -9.332 -9.311 1.00 91.38 82 GLU A C 1
ATOM 660 O O . GLU A 1 82 ? 11.422 -9.800 -8.867 1.00 91.38 82 GLU A O 1
ATOM 665 N N . VAL A 1 83 ? 12.729 -8.024 -9.244 1.00 91.31 83 VAL A N 1
ATOM 666 C CA . VAL A 1 83 ? 11.825 -7.062 -8.601 1.00 91.31 83 VAL A CA 1
ATOM 667 C C . VAL A 1 83 ? 10.519 -6.927 -9.394 1.00 91.31 83 VAL A C 1
ATOM 669 O O . VAL A 1 83 ? 9.439 -6.848 -8.810 1.00 91.31 83 VAL A O 1
ATOM 672 N N . LEU A 1 84 ? 10.592 -6.918 -10.729 1.00 92.56 84 LEU A N 1
ATOM 673 C CA . LEU A 1 84 ? 9.415 -6.876 -11.602 1.00 92.56 84 LEU A CA 1
ATOM 674 C C . LEU A 1 84 ? 8.557 -8.139 -11.463 1.00 92.56 84 LEU A C 1
ATOM 676 O O . LEU A 1 84 ? 7.329 -8.033 -11.452 1.00 92.56 84 LEU A O 1
ATOM 680 N N . ASP A 1 85 ? 9.174 -9.310 -11.306 1.00 91.75 85 ASP A N 1
ATOM 681 C CA . ASP A 1 85 ? 8.470 -10.571 -11.067 1.00 91.75 85 ASP A CA 1
ATOM 682 C C . ASP A 1 85 ? 7.695 -10.540 -9.742 1.00 91.75 85 ASP A C 1
ATOM 684 O O . ASP A 1 85 ? 6.534 -10.967 -9.687 1.00 91.75 85 ASP A O 1
ATOM 688 N N . ASP A 1 86 ? 8.287 -9.973 -8.690 1.00 89.75 86 ASP A N 1
ATOM 689 C CA . ASP A 1 86 ? 7.630 -9.810 -7.392 1.00 89.75 86 ASP A CA 1
ATOM 690 C C . ASP A 1 86 ? 6.457 -8.828 -7.447 1.00 89.75 86 ASP A C 1
ATOM 692 O O . ASP A 1 86 ? 5.380 -9.116 -6.908 1.00 89.75 86 ASP A O 1
ATOM 696 N N . VAL A 1 87 ? 6.614 -7.701 -8.146 1.00 89.19 87 VAL A N 1
ATOM 697 C CA . VAL A 1 87 ? 5.516 -6.755 -8.399 1.00 89.19 87 VAL A CA 1
ATOM 698 C C . VAL A 1 87 ? 4.399 -7.438 -9.186 1.00 89.19 87 VAL A C 1
ATOM 700 O O . VAL A 1 87 ? 3.231 -7.351 -8.806 1.00 89.19 87 VAL A O 1
ATOM 703 N N . LYS A 1 88 ? 4.735 -8.150 -10.267 1.00 89.50 88 LYS A N 1
ATOM 704 C CA . LYS A 1 88 ? 3.765 -8.858 -11.110 1.00 89.50 88 LYS A CA 1
ATOM 705 C C . LYS A 1 88 ? 2.943 -9.856 -10.297 1.00 89.50 88 LYS A C 1
ATOM 707 O O . LYS A 1 88 ? 1.726 -9.932 -10.479 1.00 89.50 88 LYS A O 1
ATOM 712 N N . ARG A 1 89 ? 3.586 -10.586 -9.378 1.00 88.12 89 ARG A N 1
ATOM 713 C CA . ARG A 1 89 ? 2.914 -11.518 -8.464 1.00 88.12 89 ARG A CA 1
ATOM 714 C C . ARG A 1 89 ? 1.947 -10.795 -7.523 1.00 88.12 89 ARG A C 1
ATOM 716 O O . ARG A 1 89 ? 0.813 -11.242 -7.388 1.00 88.12 89 ARG A O 1
ATOM 723 N N . HIS A 1 90 ? 2.345 -9.667 -6.933 1.00 84.62 90 HIS A N 1
ATOM 724 C CA . HIS A 1 90 ? 1.460 -8.874 -6.067 1.00 84.62 90 HIS A CA 1
ATOM 725 C C . HIS A 1 90 ? 0.250 -8.317 -6.817 1.00 84.62 90 HIS A C 1
ATOM 727 O O . HIS A 1 90 ? -0.879 -8.421 -6.335 1.00 84.62 90 HIS A O 1
ATOM 733 N N . VAL A 1 91 ? 0.461 -7.792 -8.027 1.00 85.00 91 VAL A N 1
ATOM 734 C CA . VAL A 1 91 ? -0.642 -7.309 -8.861 1.00 85.00 91 VAL A CA 1
ATOM 735 C C . VAL A 1 91 ? -1.615 -8.443 -9.171 1.00 85.00 91 VAL A C 1
ATOM 737 O O . VAL A 1 91 ? -2.820 -8.242 -9.032 1.00 85.00 91 VAL A O 1
ATOM 740 N N . ALA A 1 92 ? -1.116 -9.633 -9.521 1.00 86.00 92 ALA A N 1
ATOM 741 C CA . ALA A 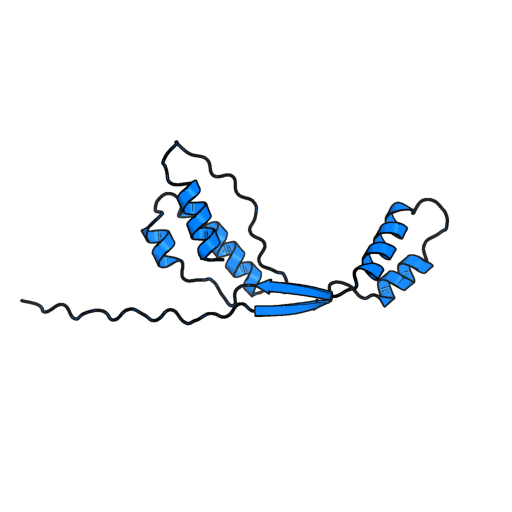1 92 ? -1.951 -10.808 -9.767 1.00 86.00 92 ALA A CA 1
ATOM 742 C C . ALA A 1 92 ? -2.789 -11.194 -8.537 1.00 86.00 92 ALA A C 1
ATOM 744 O O . ALA A 1 92 ? -3.987 -11.415 -8.666 1.00 86.00 92 ALA A O 1
ATOM 745 N N . LEU A 1 93 ? -2.193 -11.201 -7.341 1.00 82.94 93 LEU A N 1
ATOM 746 C CA . LEU A 1 93 ? -2.901 -11.527 -6.098 1.00 82.94 93 LEU A CA 1
ATOM 747 C C . LEU A 1 93 ? -4.014 -10.518 -5.772 1.00 82.94 93 LEU A C 1
ATOM 749 O O . LEU A 1 93 ? -5.095 -10.918 -5.346 1.00 82.94 93 LEU A O 1
ATOM 753 N N . SER A 1 94 ? -3.787 -9.222 -6.018 1.00 78.62 94 SER A N 1
ATOM 754 C CA . SER A 1 94 ? -4.822 -8.193 -5.812 1.00 78.62 94 SER A CA 1
ATOM 755 C C . SER A 1 94 ? -6.001 -8.284 -6.794 1.00 78.62 94 SER A C 1
ATOM 757 O O . SER A 1 94 ? -7.070 -7.737 -6.526 1.00 78.62 94 SER A O 1
ATOM 759 N N . GLN A 1 95 ? -5.845 -8.976 -7.934 1.00 75.75 95 GLN A N 1
ATOM 760 C CA . GLN A 1 95 ? -6.956 -9.178 -8.874 1.00 75.75 95 GLN A CA 1
ATOM 761 C C . GLN A 1 95 ? -8.045 -10.054 -8.272 1.00 75.75 95 GLN A C 1
ATOM 763 O O . GLN A 1 95 ? -9.219 -9.678 -8.313 1.00 75.75 95 GLN A O 1
ATOM 768 N N . ASP A 1 96 ? -7.640 -11.174 -7.680 1.00 71.56 96 ASP A N 1
ATOM 769 C CA . ASP A 1 96 ? -8.554 -12.189 -7.161 1.00 71.56 96 ASP A CA 1
ATOM 770 C C . ASP A 1 96 ? -9.033 -11.875 -5.734 1.00 71.56 96 ASP A C 1
ATOM 772 O O . ASP A 1 96 ? -10.001 -12.469 -5.259 1.00 71.56 96 ASP A O 1
ATOM 776 N N . SER A 1 97 ? -8.413 -10.902 -5.054 1.00 70.38 97 SER A N 1
ATOM 777 C CA . SER A 1 97 ? -8.865 -10.415 -3.749 1.00 70.38 97 SER A CA 1
ATOM 778 C C . SER A 1 97 ? -9.815 -9.216 -3.864 1.00 70.38 97 SER A C 1
ATOM 780 O O . SER A 1 97 ? -9.833 -8.463 -4.839 1.00 70.38 97 SER A O 1
ATOM 782 N N . GLY A 1 98 ? -10.644 -9.012 -2.838 1.00 65.25 98 GLY A N 1
ATOM 783 C CA . GLY A 1 98 ? -11.455 -7.798 -2.693 1.00 65.25 98 GLY A CA 1
ATOM 784 C C . GLY A 1 98 ? -10.672 -6.601 -2.144 1.00 65.25 98 GLY A C 1
ATOM 785 O O . GLY A 1 98 ? -11.291 -5.586 -1.826 1.00 65.25 98 GLY A O 1
ATOM 786 N N . ASP A 1 99 ? -9.357 -6.735 -1.958 1.00 69.19 99 ASP A N 1
ATOM 787 C CA . ASP A 1 99 ? -8.481 -5.698 -1.418 1.00 69.19 99 ASP A CA 1
ATOM 788 C C . ASP A 1 99 ? -7.945 -4.790 -2.538 1.00 69.19 99 ASP A C 1
ATOM 790 O O . ASP A 1 99 ? -7.957 -5.143 -3.719 1.00 69.19 99 ASP A O 1
ATOM 794 N N . GLY A 1 100 ? -7.509 -3.583 -2.170 1.00 70.38 100 GLY A N 1
ATOM 795 C CA . GLY A 1 100 ? -6.797 -2.702 -3.095 1.00 70.38 100 GLY A CA 1
ATOM 796 C C . GLY A 1 100 ? -5.428 -3.277 -3.463 1.00 70.38 100 GLY A C 1
ATOM 797 O O . GLY A 1 100 ? -4.912 -4.166 -2.784 1.00 70.38 100 GLY A O 1
ATOM 798 N N . LEU A 1 101 ? -4.815 -2.752 -4.526 1.00 77.69 101 LEU A N 1
ATOM 799 C CA . LEU A 1 101 ? -3.413 -3.058 -4.799 1.00 77.69 101 LEU A CA 1
ATOM 800 C C . LEU A 1 101 ? -2.542 -2.422 -3.708 1.00 77.69 101 LEU A C 1
ATOM 802 O O . LEU A 1 101 ? -2.367 -1.206 -3.684 1.00 77.69 101 LEU A O 1
ATOM 806 N N . GLU A 1 102 ? -1.965 -3.248 -2.840 1.00 76.38 102 GLU A N 1
ATOM 807 C CA . GLU A 1 102 ? -0.899 -2.834 -1.930 1.00 76.38 102 GLU A CA 1
ATOM 808 C C . GLU A 1 102 ? 0.436 -3.374 -2.441 1.00 76.38 102 GLU A C 1
ATOM 810 O O . GLU A 1 102 ? 0.685 -4.580 -2.459 1.00 76.38 102 GLU A O 1
ATOM 815 N N . VAL A 1 103 ? 1.303 -2.467 -2.887 1.00 76.31 103 VAL A N 1
ATOM 816 C CA . VAL A 1 103 ? 2.680 -2.811 -3.245 1.00 76.31 103 VAL A CA 1
ATOM 817 C C . VAL A 1 103 ? 3.494 -2.873 -1.960 1.00 76.31 103 VAL A C 1
ATOM 819 O O . VAL A 1 103 ? 3.591 -1.880 -1.237 1.00 76.31 103 VAL A O 1
ATOM 822 N N . THR A 1 104 ? 4.099 -4.025 -1.672 1.00 82.06 104 THR A N 1
ATOM 823 C CA . THR A 1 104 ? 4.996 -4.165 -0.521 1.00 82.06 104 THR A CA 1
ATOM 824 C C . THR A 1 104 ? 6.139 -3.150 -0.626 1.00 82.06 104 THR A C 1
ATOM 826 O O . THR A 1 104 ? 6.758 -3.051 -1.687 1.00 82.06 104 THR A O 1
ATOM 829 N N . PRO A 1 105 ? 6.456 -2.394 0.441 1.00 87.38 105 PRO A N 1
ATOM 830 C CA . PRO A 1 105 ? 7.620 -1.517 0.442 1.00 87.38 105 PRO A CA 1
ATOM 831 C C . PRO A 1 105 ? 8.904 -2.289 0.099 1.00 87.38 105 PRO A C 1
ATOM 833 O O . PRO A 1 105 ? 9.204 -3.306 0.721 1.00 87.38 105 PRO A O 1
ATOM 836 N N . MET A 1 106 ? 9.668 -1.800 -0.882 1.00 89.31 106 MET A N 1
ATOM 837 C CA . MET A 1 106 ? 10.880 -2.456 -1.392 1.00 89.31 106 MET A CA 1
ATOM 838 C C . MET A 1 106 ? 12.130 -1.615 -1.126 1.00 89.31 106 MET A C 1
ATOM 840 O O . MET A 1 106 ? 12.146 -0.409 -1.383 1.00 89.31 106 MET A O 1
ATOM 844 N N . LEU A 1 107 ? 13.209 -2.266 -0.679 1.00 91.38 107 LEU A N 1
ATOM 845 C CA . LEU A 1 107 ? 14.539 -1.665 -0.568 1.00 91.38 107 LEU A CA 1
ATOM 846 C C . LEU A 1 107 ? 15.413 -2.119 -1.741 1.00 91.38 107 LEU A C 1
ATOM 848 O O . LEU A 1 107 ? 15.861 -3.261 -1.791 1.00 91.38 107 LEU A O 1
ATOM 852 N N . LEU A 1 108 ? 15.683 -1.209 -2.677 1.00 91.69 108 LEU A N 1
ATOM 853 C CA . LEU A 1 108 ? 16.514 -1.498 -3.846 1.00 91.69 108 LEU A CA 1
ATOM 854 C C . LEU A 1 108 ? 17.997 -1.287 -3.516 1.00 91.69 108 LEU A C 1
ATOM 856 O O . LEU A 1 108 ? 18.462 -0.149 -3.403 1.00 91.69 108 LEU A O 1
ATOM 860 N N . LEU A 1 109 ? 18.751 -2.381 -3.394 1.00 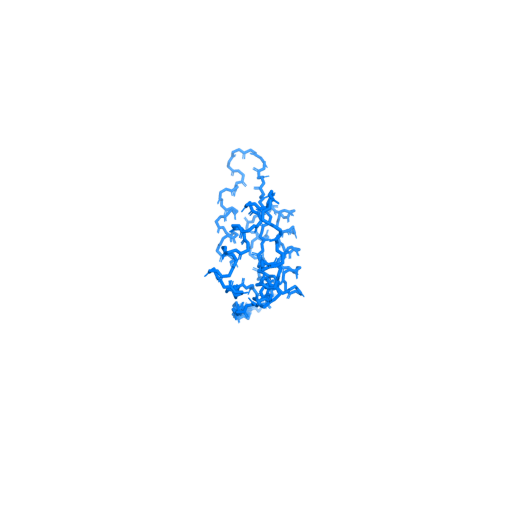91.12 109 LEU A N 1
ATOM 861 C CA . LEU A 1 109 ? 20.195 -2.359 -3.148 1.00 91.12 109 LEU A CA 1
ATOM 862 C C . LEU A 1 109 ? 20.983 -2.464 -4.460 1.00 91.12 109 LEU A C 1
ATOM 864 O O . LEU A 1 109 ? 20.607 -3.191 -5.371 1.00 91.12 109 LEU A O 1
ATOM 868 N N . GLY A 1 110 ? 22.090 -1.724 -4.566 1.00 89.69 110 GLY A N 1
ATOM 869 C CA . GLY A 1 110 ? 22.990 -1.806 -5.720 1.00 89.69 110 GLY A CA 1
ATOM 870 C C . GLY A 1 110 ? 23.828 -0.549 -5.934 1.00 89.69 110 GLY A C 1
ATOM 871 O O . GLY A 1 110 ? 23.544 0.507 -5.357 1.00 89.69 110 GLY A O 1
ATOM 872 N N . ALA A 1 111 ? 24.832 -0.654 -6.808 1.00 91.69 111 ALA A N 1
ATOM 873 C CA . ALA A 1 111 ? 25.762 0.425 -7.146 1.00 91.69 111 ALA A CA 1
ATOM 874 C C . ALA A 1 111 ? 25.050 1.726 -7.596 1.00 91.69 111 ALA A C 1
ATOM 876 O O . ALA A 1 111 ? 23.909 1.691 -8.090 1.00 91.69 111 ALA A O 1
ATOM 877 N N . PRO A 1 112 ? 25.678 2.904 -7.419 1.00 93.38 112 PRO A N 1
ATOM 878 C CA . PRO A 1 112 ? 25.159 4.149 -7.982 1.00 93.38 112 PRO A CA 1
ATOM 879 C C . PRO A 1 112 ? 25.040 4.041 -9.512 1.00 93.38 112 PRO A C 1
ATOM 881 O O . PRO A 1 112 ? 25.858 3.402 -10.162 1.00 93.38 112 PRO A O 1
ATOM 884 N N . GLY A 1 113 ? 23.993 4.638 -10.090 1.00 90.94 113 GLY A N 1
ATOM 885 C CA . GLY A 1 113 ? 23.781 4.649 -11.546 1.00 90.94 113 GLY A CA 1
ATOM 886 C C . GLY A 1 113 ? 23.104 3.411 -12.152 1.00 90.94 113 GLY A C 1
ATOM 887 O O . GLY A 1 113 ? 22.723 3.464 -13.312 1.00 90.94 113 GLY A O 1
ATOM 888 N N . ILE A 1 114 ? 22.841 2.342 -11.386 1.00 92.94 114 ILE A N 1
ATOM 889 C CA . ILE A 1 114 ? 22.228 1.101 -11.919 1.00 92.94 114 ILE A CA 1
ATOM 890 C C . ILE A 1 114 ? 20.758 1.242 -12.373 1.00 92.94 114 ILE A C 1
ATOM 892 O O . ILE A 1 114 ? 20.186 0.304 -12.918 1.00 92.94 114 ILE A O 1
ATOM 896 N N . GLY A 1 115 ? 20.133 2.403 -12.139 1.00 93.12 115 GLY A N 1
ATOM 897 C CA . GLY A 1 115 ? 18.766 2.697 -12.585 1.00 93.12 115 GLY A CA 1
ATOM 898 C C . GLY A 1 115 ? 17.674 2.649 -11.509 1.00 93.12 115 GLY A C 1
ATOM 899 O O . GLY A 1 115 ? 16.507 2.735 -11.863 1.00 93.12 115 GLY A O 1
ATOM 900 N N . LYS A 1 116 ? 18.003 2.584 -10.208 1.00 95.19 116 LYS A N 1
ATOM 901 C CA . LYS A 1 116 ? 17.011 2.498 -9.103 1.00 95.19 116 LYS A CA 1
ATOM 902 C C . LYS A 1 116 ? 15.915 3.576 -9.164 1.00 95.19 116 LYS A C 1
ATOM 904 O O . LYS A 1 116 ? 14.731 3.270 -9.077 1.00 95.19 116 LYS A O 1
ATOM 909 N N . THR A 1 117 ? 16.302 4.837 -9.363 1.00 93.12 117 THR A N 1
ATOM 910 C CA . THR A 1 117 ? 15.352 5.960 -9.474 1.00 93.12 117 THR A CA 1
ATOM 911 C C . THR A 1 117 ? 14.520 5.888 -10.755 1.00 93.12 117 THR A C 1
ATOM 913 O O . THR A 1 117 ? 13.348 6.252 -10.752 1.00 93.12 117 THR A O 1
ATOM 916 N N . HIS A 1 118 ? 15.113 5.405 -11.849 1.00 93.44 118 HIS A N 1
ATOM 917 C CA . HIS A 1 118 ? 14.411 5.228 -13.119 1.00 93.44 118 HIS A CA 1
ATOM 918 C C . HIS A 1 118 ? 13.368 4.104 -13.022 1.00 93.44 118 HIS A C 1
ATOM 920 O O . HIS A 1 118 ? 12.229 4.306 -13.433 1.00 93.44 118 HIS A O 1
ATOM 926 N N . PHE A 1 119 ? 13.725 2.979 -12.392 1.00 92.69 119 PHE A N 1
ATOM 927 C CA . PHE A 1 119 ? 12.805 1.888 -12.065 1.00 92.69 119 PHE A CA 1
ATOM 928 C C . PHE A 1 119 ? 11.600 2.393 -11.262 1.00 92.69 119 PHE A C 1
ATOM 930 O O . PHE A 1 119 ? 10.467 2.171 -11.675 1.00 92.69 119 PHE A O 1
ATOM 937 N N . ALA A 1 120 ? 11.828 3.133 -10.169 1.00 92.06 120 ALA A N 1
ATOM 938 C CA . ALA A 1 120 ? 10.743 3.619 -9.314 1.00 92.06 120 ALA A CA 1
ATOM 939 C C . ALA A 1 120 ? 9.741 4.504 -10.077 1.00 92.06 120 ALA A C 1
ATOM 941 O O . ALA A 1 120 ? 8.536 4.387 -9.872 1.00 92.06 120 ALA A O 1
ATOM 942 N N . ARG A 1 121 ? 10.229 5.354 -10.991 1.00 92.06 121 ARG A N 1
ATOM 943 C CA . ARG A 1 121 ? 9.370 6.196 -11.835 1.00 92.06 121 ARG A CA 1
ATOM 944 C C . ARG A 1 121 ? 8.568 5.370 -12.840 1.00 92.06 121 ARG A C 1
ATOM 946 O O . ARG A 1 121 ? 7.360 5.528 -12.910 1.00 92.06 121 ARG A O 1
ATOM 953 N N . LYS A 1 122 ? 9.223 4.457 -13.564 1.00 91.19 122 LYS A N 1
ATOM 954 C CA . LYS A 1 122 ? 8.555 3.590 -14.549 1.00 91.19 122 LYS A CA 1
ATOM 955 C C . LYS A 1 122 ? 7.513 2.673 -13.918 1.00 91.19 122 LYS A C 1
ATOM 957 O O . LYS A 1 122 ? 6.488 2.414 -14.533 1.00 91.19 122 LYS A O 1
ATOM 962 N N . LEU A 1 123 ? 7.766 2.211 -12.697 1.00 88.50 123 LEU A N 1
ATOM 963 C CA . LEU A 1 123 ? 6.799 1.437 -11.932 1.00 88.50 123 LEU A CA 1
ATOM 964 C C . LEU A 1 123 ? 5.589 2.288 -11.514 1.00 88.50 123 LEU A C 1
ATOM 966 O O . LEU A 1 123 ? 4.465 1.812 -11.608 1.00 88.50 123 LEU A O 1
ATOM 970 N N . ALA A 1 124 ? 5.805 3.537 -11.093 1.00 88.25 124 ALA A N 1
ATOM 971 C CA . ALA A 1 124 ? 4.722 4.454 -10.734 1.00 88.25 124 ALA A CA 1
ATOM 972 C C . ALA A 1 124 ? 3.866 4.881 -11.938 1.00 88.25 124 ALA A C 1
ATOM 974 O O . ALA A 1 124 ? 2.677 5.105 -11.777 1.00 88.25 124 ALA A O 1
ATOM 975 N N . ASP A 1 125 ? 4.448 4.970 -13.137 1.00 87.31 125 ASP A N 1
ATOM 976 C CA . ASP A 1 125 ? 3.691 5.260 -14.364 1.00 87.31 125 ASP A CA 1
ATOM 977 C C . ASP A 1 125 ? 2.794 4.077 -14.793 1.00 87.31 125 ASP A C 1
ATOM 979 O O . ASP A 1 125 ? 1.844 4.259 -15.554 1.00 87.31 125 ASP A O 1
ATOM 983 N N . LEU A 1 126 ? 3.117 2.859 -14.343 1.00 82.69 126 LEU A N 1
ATOM 984 C CA . LEU A 1 126 ? 2.419 1.627 -14.712 1.00 82.69 126 LEU A CA 1
ATOM 985 C C . LEU A 1 126 ? 1.228 1.295 -13.793 1.00 82.69 126 LEU A C 1
ATOM 987 O O . LEU A 1 126 ? 0.289 0.633 -14.245 1.00 82.69 126 LEU A O 1
ATOM 991 N N . LEU A 1 127 ? 1.311 1.673 -12.513 1.00 77.75 127 LEU A N 1
ATOM 992 C CA . LEU A 1 127 ? 0.384 1.290 -11.438 1.00 77.75 127 LEU A CA 1
ATOM 993 C C . LEU A 1 127 ? -0.603 2.407 -11.088 1.00 77.75 127 LEU A C 1
ATOM 995 O O . LEU A 1 127 ? -1.795 2.067 -10.909 1.00 77.75 127 LEU A O 1
#

Sequence (127 aa):
MDSAKPVAPSKSPFRLPVAQMRQVFEPQQVQRKLDGLAERDYDTLRATYQRMLERGPQRFQVKPSGIPDMGELYATLPNFHEVLDDVKRHVALSQDSGDGLEVTPMLLLGAPGIGKTHFARKLADLL

pLDDT: mean 83.56, std 13.94, range [39.84, 97.06]

Foldseek 3Di:
DDDDDDDDPDPFPPWDWDKDKDFQDDLVVLVVVLVPDDPPDCPVVNVVSVVDVVVDRIDIATATCAQFDCPVVCVVQVVCVVVVVLLSVQSHVCNPDPHHRDDPDDDDDDDPPSCPVVSVVVVVVGD

Secondary structure (DSSP, 8-state):
-----------------EEEEEE-S-HHHHHHHHHT--SSS-HHHHHHHHHHHHH-SEEEEEE-SS----HHHHHH-GGGHHHHHHHHHHHHHHHHSSS---PPP------TTSSHHHHHHHHHHH-

Radius of gyration: 22.8 Å; chains: 1; bounding box: 50×20×84 Å